Protein AF-A0A176EC57-F1 (afdb_monomer_lite)

Sequence (83 aa):
MQVDGFLLENAAEFLQQSFAVLRRRFREGPHERLGLLDCLTIENCAAEPLQLLIDGEPASLGPRAEFSVAECPVDLLATAHGY

Radius of gyration: 15.93 Å; chains: 1; bounding box: 41×29×43 Å

Structure (mmCIF, N/CA/C/O backbone):
data_AF-A0A176EC57-F1
#
_entry.id   AF-A0A176EC57-F1
#
loop_
_atom_site.group_PDB
_atom_site.id
_atom_site.type_symbol
_atom_site.label_atom_id
_atom_site.label_alt_id
_atom_site.label_comp_id
_atom_site.label_asym_id
_atom_site.label_entity_id
_atom_site.label_seq_id
_atom_site.pdbx_PDB_ins_code
_atom_site.Cartn_x
_atom_site.Cartn_y
_atom_site.Cartn_z
_atom_site.occupancy
_atom_site.B_iso_or_equiv
_atom_site.auth_seq_id
_atom_site.auth_comp_id
_atom_site.auth_asym_id
_atom_site.auth_atom_id
_atom_site.pdbx_PDB_model_num
ATOM 1 N N . MET A 1 1 ? 6.281 -7.130 -2.819 1.00 91.44 1 MET A N 1
ATOM 2 C CA . MET A 1 1 ? 5.997 -5.790 -2.252 1.00 91.44 1 MET A CA 1
ATOM 3 C C . MET A 1 1 ? 6.562 -5.725 -0.838 1.00 91.44 1 MET A C 1
ATOM 5 O O . MET A 1 1 ? 6.328 -6.656 -0.081 1.00 91.44 1 MET A O 1
ATOM 9 N N . GLN A 1 2 ? 7.334 -4.692 -0.482 1.00 91.50 2 GLN A N 1
ATOM 10 C CA . GLN A 1 2 ? 7.752 -4.492 0.915 1.00 91.50 2 GLN A CA 1
ATOM 11 C C . GLN A 1 2 ? 6.617 -3.830 1.688 1.00 91.50 2 GLN A C 1
ATOM 13 O O . GLN A 1 2 ? 6.042 -2.856 1.206 1.00 91.50 2 GLN A O 1
ATOM 18 N N . VAL A 1 3 ? 6.309 -4.371 2.863 1.00 91.56 3 VAL A N 1
ATOM 19 C CA . VAL A 1 3 ? 5.268 -3.851 3.744 1.00 91.56 3 VAL A CA 1
ATOM 20 C C . VAL A 1 3 ? 5.903 -3.463 5.067 1.00 91.56 3 VAL A C 1
ATOM 22 O O . VAL A 1 3 ? 6.514 -4.288 5.748 1.00 91.56 3 VAL A O 1
ATOM 25 N N . ASP A 1 4 ? 5.729 -2.197 5.417 1.00 88.25 4 ASP A N 1
ATOM 26 C CA . ASP A 1 4 ? 6.170 -1.615 6.671 1.00 88.25 4 ASP A CA 1
ATOM 27 C C . ASP A 1 4 ? 4.930 -1.087 7.402 1.00 88.25 4 ASP A C 1
ATOM 29 O O . ASP A 1 4 ? 4.086 -0.409 6.812 1.00 88.25 4 ASP A O 1
ATOM 33 N N . GLY A 1 5 ? 4.791 -1.460 8.669 1.00 84.44 5 GLY A N 1
ATOM 34 C CA . GLY A 1 5 ? 3.676 -1.091 9.527 1.00 84.44 5 GLY A CA 1
ATOM 35 C C . GLY A 1 5 ? 4.137 -0.191 10.661 1.00 84.44 5 GLY A C 1
ATOM 36 O O . GLY A 1 5 ? 5.313 -0.158 11.021 1.00 84.44 5 GLY A O 1
ATOM 37 N N . PHE A 1 6 ? 3.199 0.537 11.250 1.00 74.19 6 PHE A N 1
ATOM 38 C CA . PHE A 1 6 ? 3.456 1.297 12.461 1.00 74.19 6 PHE A CA 1
ATOM 39 C C . PHE A 1 6 ? 2.332 1.068 13.460 1.00 74.19 6 PHE A C 1
ATOM 41 O O . PHE A 1 6 ? 1.155 1.141 13.104 1.00 74.19 6 PHE A O 1
ATOM 48 N N . LEU A 1 7 ? 2.711 0.803 14.707 1.00 67.50 7 LEU A N 1
ATOM 49 C CA . LEU A 1 7 ? 1.799 0.720 15.833 1.00 67.50 7 LEU A CA 1
ATOM 50 C C . LEU A 1 7 ? 1.927 2.010 16.646 1.00 67.50 7 LEU A C 1
ATOM 52 O O . LEU A 1 7 ? 3.006 2.337 17.125 1.00 67.50 7 LEU A O 1
ATOM 56 N N . LEU A 1 8 ? 0.825 2.745 16.794 1.00 62.56 8 LEU A N 1
ATOM 57 C CA . LEU A 1 8 ? 0.756 3.894 17.697 1.00 62.56 8 LEU A CA 1
ATOM 58 C C . LEU A 1 8 ? 0.533 3.379 19.122 1.00 62.56 8 LEU A C 1
ATOM 60 O O . LEU A 1 8 ? -0.605 3.098 19.496 1.00 62.56 8 LEU A O 1
ATOM 64 N N . GLU A 1 9 ? 1.595 3.263 19.917 1.00 55.97 9 GLU A N 1
ATOM 65 C CA . GLU A 1 9 ? 1.467 2.866 21.326 1.00 55.97 9 GLU A CA 1
ATOM 66 C C . GLU A 1 9 ? 1.221 4.075 22.244 1.00 55.97 9 GLU A C 1
ATOM 68 O O . GLU A 1 9 ? 0.551 3.937 23.265 1.00 55.97 9 GLU A O 1
ATOM 73 N N . ASN A 1 10 ? 1.694 5.280 21.879 1.00 53.44 10 ASN A N 1
ATOM 74 C CA . ASN A 1 10 ? 1.545 6.489 22.701 1.00 53.44 10 ASN A CA 1
ATOM 75 C C . ASN A 1 10 ? 1.262 7.775 21.896 1.00 53.44 10 ASN A C 1
ATOM 77 O O . ASN A 1 10 ? 1.888 8.062 20.879 1.00 53.44 10 ASN A O 1
ATOM 81 N N . ALA A 1 11 ? 0.395 8.647 22.430 1.00 54.25 11 ALA A N 1
ATOM 82 C CA . ALA A 1 11 ? 0.027 9.944 21.834 1.00 54.25 11 ALA A CA 1
ATOM 83 C C . ALA A 1 11 ? 1.209 10.926 21.635 1.00 54.25 11 ALA A C 1
ATOM 85 O O . ALA A 1 11 ? 1.103 11.881 20.867 1.00 54.25 11 ALA A O 1
ATOM 86 N N . ALA A 1 12 ? 2.350 10.698 22.293 1.00 57.56 12 ALA A N 1
ATOM 87 C CA . ALA A 1 12 ? 3.580 11.463 22.079 1.00 57.56 12 ALA A CA 1
ATOM 88 C C . ALA A 1 12 ? 4.263 11.141 20.731 1.00 57.56 12 ALA A C 1
ATOM 90 O O . ALA A 1 12 ? 4.871 12.026 20.126 1.00 57.56 12 ALA A O 1
ATOM 91 N N . GLU A 1 13 ? 4.116 9.918 20.213 1.00 55.12 13 GLU A N 1
ATOM 92 C CA . GLU A 1 13 ? 4.661 9.507 18.909 1.00 55.12 13 GLU A CA 1
ATOM 93 C C . GLU A 1 13 ? 3.884 10.139 17.742 1.00 55.12 13 GLU A C 1
ATOM 95 O O . GLU A 1 13 ? 4.457 10.469 16.702 1.00 55.12 13 GLU A O 1
ATOM 100 N N . PHE A 1 14 ? 2.596 10.434 17.953 1.00 54.84 14 PHE A N 1
ATOM 101 C CA . PHE A 1 14 ? 1.740 11.162 17.010 1.00 54.84 14 PHE A CA 1
ATOM 102 C C . PHE A 1 14 ? 2.252 12.586 16.705 1.00 54.84 14 PHE A C 1
ATOM 104 O O . PHE A 1 14 ? 2.168 13.054 15.564 1.00 54.84 14 PHE A O 1
ATOM 111 N N . LEU A 1 15 ? 2.846 13.276 17.689 1.00 57.91 15 LEU A N 1
ATOM 112 C CA . LEU A 1 15 ? 3.421 14.617 17.500 1.00 57.91 15 LEU A CA 1
ATOM 113 C C . LEU A 1 15 ? 4.735 14.585 16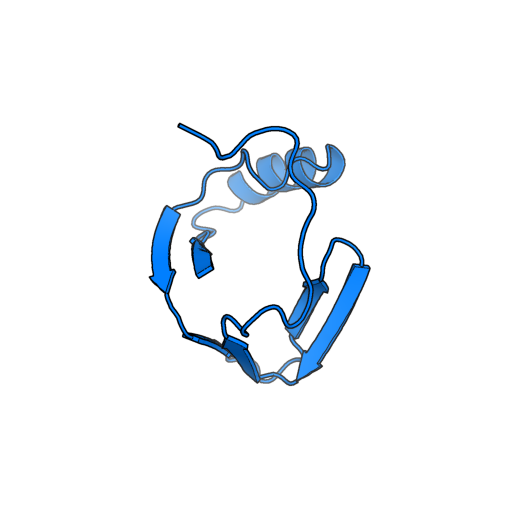.706 1.00 57.91 15 LEU A C 1
ATOM 115 O O . LEU A 1 15 ? 4.966 15.463 15.872 1.00 57.91 15 LEU A O 1
ATOM 119 N N . GLN A 1 16 ? 5.574 13.563 16.904 1.00 58.09 16 GLN A N 1
ATOM 120 C CA . GLN A 1 16 ? 6.775 13.375 16.080 1.00 58.09 16 GLN A CA 1
ATOM 121 C C . GLN A 1 16 ? 6.413 13.029 14.625 1.00 58.09 16 GLN A C 1
ATOM 123 O O . GLN A 1 16 ? 7.008 13.578 13.695 1.00 58.09 16 GLN A O 1
ATOM 128 N N . GLN A 1 17 ? 5.384 12.200 14.423 1.00 53.41 17 GLN A N 1
ATOM 129 C CA . GLN A 1 17 ? 4.833 11.853 13.107 1.00 53.41 17 GLN A CA 1
ATOM 130 C C . GLN A 1 17 ? 4.231 13.064 12.385 1.00 53.41 17 GLN A C 1
ATOM 132 O O . GLN A 1 17 ? 4.533 13.282 11.214 1.00 53.41 17 GLN A O 1
ATOM 137 N N . SER A 1 18 ? 3.474 13.919 13.081 1.00 55.22 18 SER A N 1
ATOM 138 C CA . SER A 1 18 ? 2.941 15.171 12.515 1.00 55.22 18 SER A CA 1
ATOM 139 C C . SER A 1 18 ? 4.047 16.019 11.870 1.00 55.22 18 SER A C 1
ATOM 141 O O . SER A 1 18 ? 3.869 16.565 10.783 1.00 55.22 18 SER A O 1
ATOM 143 N N . PHE A 1 19 ? 5.229 16.061 12.491 1.00 53.66 19 PHE A N 1
ATOM 144 C CA . PHE A 1 19 ? 6.396 16.786 11.986 1.00 53.66 19 PHE A CA 1
ATOM 145 C C . PHE A 1 19 ? 7.078 16.095 10.787 1.00 53.66 19 PHE A C 1
ATOM 147 O O . PHE A 1 19 ? 7.600 16.773 9.899 1.00 53.66 19 PHE A O 1
ATOM 154 N N . ALA A 1 20 ? 7.060 14.759 10.726 1.00 55.34 20 ALA A N 1
ATOM 155 C CA . ALA A 1 20 ? 7.576 13.970 9.601 1.00 55.34 20 ALA A CA 1
ATOM 156 C C . ALA A 1 20 ? 6.653 14.026 8.367 1.00 55.34 20 ALA A C 1
ATOM 158 O O . ALA A 1 20 ? 7.135 14.181 7.239 1.00 55.34 20 ALA A O 1
ATOM 159 N N . VAL A 1 21 ? 5.333 14.003 8.589 1.00 53.94 21 VAL A N 1
ATOM 160 C CA . VAL A 1 21 ? 4.288 14.228 7.577 1.00 53.94 21 VAL A CA 1
ATOM 161 C C . VAL A 1 21 ? 4.403 15.644 6.999 1.00 53.94 21 VAL A C 1
ATOM 163 O O . VAL A 1 21 ? 4.472 15.803 5.781 1.00 53.94 21 VAL A O 1
ATOM 166 N N . LEU A 1 22 ? 4.555 16.672 7.850 1.00 54.56 22 LEU A N 1
ATOM 167 C CA . LEU A 1 22 ? 4.830 18.060 7.432 1.00 54.56 22 LEU A CA 1
ATOM 168 C C . LEU A 1 22 ? 6.129 18.200 6.618 1.00 54.56 22 LEU A C 1
ATOM 170 O O . LEU A 1 22 ? 6.229 19.075 5.759 1.00 54.56 22 LEU A O 1
ATOM 174 N N . ARG A 1 23 ? 7.118 17.329 6.852 1.00 56.97 23 ARG A N 1
ATOM 175 C CA . ARG A 1 23 ? 8.394 17.298 6.117 1.00 56.97 23 ARG A CA 1
ATOM 176 C C . ARG A 1 23 ? 8.385 16.435 4.852 1.00 56.97 23 ARG A C 1
ATOM 178 O O . ARG A 1 23 ? 9.433 16.330 4.216 1.00 56.97 23 ARG A O 1
ATOM 185 N N . ARG A 1 24 ? 7.250 15.832 4.464 1.00 53.81 24 ARG A N 1
ATOM 186 C CA . ARG A 1 24 ? 7.142 14.902 3.317 1.00 53.81 24 ARG A CA 1
ATOM 187 C C . ARG A 1 24 ? 8.118 13.711 3.387 1.00 53.81 24 ARG A C 1
ATOM 189 O O . ARG A 1 24 ? 8.472 13.138 2.359 1.00 53.81 24 ARG A O 1
ATOM 196 N N . ARG A 1 25 ? 8.567 13.317 4.585 1.00 53.62 25 ARG A N 1
ATOM 197 C CA . ARG A 1 25 ? 9.501 12.194 4.790 1.00 53.62 25 ARG A CA 1
ATOM 198 C C . ARG A 1 25 ? 8.789 11.031 5.474 1.00 53.62 25 ARG A C 1
ATOM 200 O O . ARG A 1 25 ? 8.991 10.764 6.651 1.00 53.62 25 ARG A O 1
ATOM 207 N N . PHE A 1 26 ? 7.968 10.322 4.703 1.00 53.69 26 PHE A N 1
ATOM 208 C CA . PHE A 1 26 ? 7.193 9.164 5.173 1.00 53.69 26 PHE A CA 1
ATOM 209 C C . PHE A 1 26 ? 8.039 7.902 5.427 1.00 53.69 26 PHE A C 1
ATOM 211 O O . PHE A 1 26 ? 7.560 6.965 6.049 1.00 53.69 26 PHE A O 1
ATOM 218 N N . ARG A 1 27 ? 9.295 7.861 4.954 1.00 54.91 27 ARG A N 1
ATOM 219 C CA . ARG A 1 27 ? 10.157 6.660 4.994 1.00 54.91 27 ARG A CA 1
ATOM 220 C C . ARG A 1 27 ? 11.124 6.595 6.182 1.00 54.91 27 ARG A C 1
ATOM 222 O O . ARG A 1 27 ? 11.831 5.609 6.323 1.00 54.91 27 ARG A O 1
ATOM 229 N N . GLU A 1 28 ? 11.197 7.642 7.002 1.00 54.91 28 GLU A N 1
ATOM 230 C CA . GLU A 1 28 ? 12.216 7.772 8.064 1.00 54.91 28 GLU A CA 1
ATOM 231 C C . GLU A 1 28 ? 11.636 7.729 9.490 1.00 54.91 28 GLU A C 1
ATOM 233 O O . GLU A 1 28 ? 12.387 7.848 10.454 1.00 54.91 28 GLU A O 1
ATOM 238 N N . GLY A 1 29 ? 10.316 7.576 9.646 1.00 56.38 29 GLY A N 1
ATOM 239 C CA . GLY A 1 29 ? 9.685 7.416 10.964 1.00 56.38 29 GLY A CA 1
ATOM 240 C C . GLY A 1 29 ? 9.910 6.017 11.556 1.00 56.38 29 GLY A C 1
ATOM 241 O O . GLY A 1 29 ? 10.300 5.118 10.810 1.00 56.38 29 GLY A O 1
ATOM 242 N N . PRO A 1 30 ? 9.661 5.798 12.862 1.00 62.50 30 PRO A N 1
ATOM 243 C CA . PRO A 1 30 ? 9.685 4.459 13.444 1.00 62.50 30 PRO A CA 1
ATOM 244 C C . PRO A 1 30 ? 8.632 3.616 12.725 1.00 62.50 30 PRO A C 1
ATOM 246 O O . PRO A 1 30 ? 7.450 3.929 12.764 1.00 62.50 30 PRO A O 1
ATOM 249 N N . HIS A 1 31 ? 9.070 2.607 11.990 1.00 70.94 31 HIS A N 1
ATOM 250 C CA . HIS A 1 31 ? 8.212 1.624 11.350 1.00 70.94 31 HIS A CA 1
ATOM 251 C C . HIS A 1 31 ? 8.833 0.258 11.587 1.00 70.94 31 HIS A C 1
ATOM 253 O O . HIS A 1 31 ? 10.057 0.117 11.642 1.00 70.94 31 HIS A O 1
ATOM 259 N N . GLU A 1 32 ? 7.984 -0.744 11.740 1.00 77.38 32 GLU A N 1
ATOM 260 C CA . GLU A 1 32 ? 8.398 -2.131 11.776 1.00 77.38 32 GLU A CA 1
ATOM 261 C C . GLU A 1 32 ? 8.214 -2.733 10.386 1.00 77.38 32 GLU A C 1
ATOM 263 O O . GLU A 1 32 ? 7.170 -2.575 9.748 1.00 77.38 32 GLU A O 1
ATOM 268 N N . ARG A 1 33 ? 9.234 -3.444 9.906 1.00 84.00 33 ARG A N 1
ATOM 269 C CA . ARG A 1 33 ? 9.123 -4.191 8.658 1.00 84.00 33 ARG A CA 1
ATOM 270 C C . ARG A 1 33 ? 8.292 -5.443 8.899 1.00 84.00 33 ARG A C 1
ATOM 272 O O . ARG A 1 33 ? 8.769 -6.384 9.525 1.00 84.00 33 ARG A O 1
ATOM 279 N N . LEU A 1 34 ? 7.096 -5.481 8.321 1.00 85.94 34 LEU A N 1
ATOM 280 C CA . LEU A 1 34 ? 6.209 -6.644 8.382 1.00 85.94 34 LEU A CA 1
ATOM 281 C C . LEU A 1 34 ? 6.655 -7.749 7.415 1.00 85.94 34 LEU A C 1
ATOM 283 O O . LEU A 1 34 ? 6.403 -8.925 7.662 1.00 85.94 34 LEU A O 1
ATOM 287 N N . GLY A 1 35 ? 7.352 -7.387 6.331 1.00 89.81 35 GLY A N 1
ATOM 288 C CA . GLY A 1 35 ? 8.033 -8.342 5.456 1.00 89.81 35 GLY A CA 1
ATOM 289 C C . GLY A 1 35 ? 7.950 -8.012 3.968 1.00 89.81 35 GLY A C 1
ATOM 290 O O . GLY A 1 35 ? 7.620 -6.896 3.566 1.00 89.81 35 GLY A O 1
ATOM 291 N N . LEU A 1 36 ? 8.282 -9.012 3.146 1.00 94.06 36 LEU A N 1
ATOM 292 C CA . LEU A 1 36 ? 8.090 -8.998 1.697 1.00 94.06 36 LEU A CA 1
ATOM 293 C C . LEU A 1 36 ? 6.921 -9.923 1.356 1.00 94.06 36 LEU A C 1
ATOM 295 O O . LEU A 1 36 ? 6.987 -11.117 1.637 1.00 94.06 36 LEU A O 1
ATOM 299 N N . LEU A 1 37 ? 5.865 -9.364 0.771 1.00 92.62 37 LEU A N 1
ATOM 300 C CA . LEU A 1 37 ? 4.6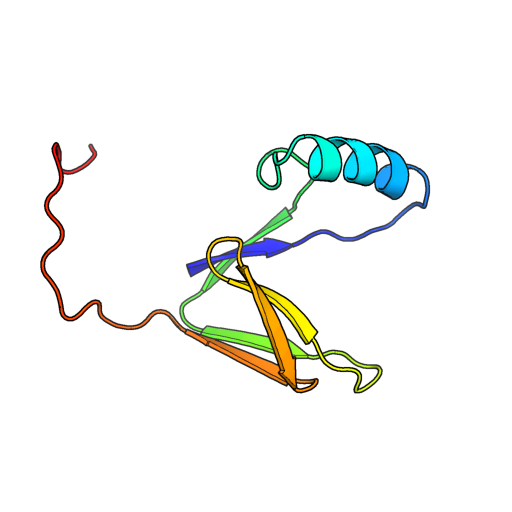21 -10.067 0.463 1.00 92.62 37 LEU A CA 1
ATOM 301 C C . LEU A 1 37 ? 4.255 -9.893 -1.013 1.00 92.62 37 LEU A C 1
ATOM 303 O O . LEU A 1 37 ? 4.489 -8.827 -1.591 1.00 92.62 37 LEU A O 1
ATOM 307 N N . ASP A 1 38 ? 3.645 -10.914 -1.608 1.00 92.88 38 ASP A N 1
ATOM 308 C CA . ASP A 1 38 ? 3.106 -10.841 -2.974 1.00 92.88 38 ASP A CA 1
ATOM 309 C C . ASP A 1 38 ? 1.689 -10.260 -2.999 1.00 92.88 38 ASP A C 1
ATOM 311 O O . ASP A 1 38 ? 1.322 -9.561 -3.944 1.00 92.88 38 ASP A O 1
ATOM 315 N N . CYS A 1 39 ? 0.925 -10.505 -1.929 1.00 94.44 39 CYS A N 1
ATOM 316 C CA . CYS A 1 39 ? -0.433 -10.017 -1.729 1.00 94.44 39 CYS A CA 1
ATOM 317 C C . CYS A 1 39 ? -0.630 -9.523 -0.284 1.00 94.44 39 CYS A C 1
ATOM 319 O O . CYS A 1 39 ? -0.104 -10.114 0.662 1.00 94.44 39 CYS A O 1
ATOM 321 N N . LEU A 1 40 ? -1.391 -8.441 -0.121 1.00 95.12 40 LEU A N 1
ATOM 322 C CA . LEU A 1 40 ? -1.761 -7.833 1.153 1.00 95.12 40 LEU A CA 1
ATOM 323 C C . LEU A 1 40 ? -3.243 -7.456 1.128 1.00 95.12 40 LEU A C 1
ATOM 325 O O . LEU A 1 40 ? -3.675 -6.699 0.266 1.00 95.12 40 LEU A O 1
ATOM 329 N N . THR A 1 41 ? -4.007 -7.914 2.117 1.00 95.44 41 THR A N 1
ATOM 330 C CA . THR A 1 41 ? -5.357 -7.400 2.383 1.00 95.44 41 THR A CA 1
ATOM 331 C C . THR A 1 41 ? -5.313 -6.460 3.582 1.00 95.44 41 THR A C 1
ATOM 333 O O . THR A 1 41 ? -4.816 -6.839 4.641 1.00 95.44 41 THR A O 1
ATOM 336 N N . ILE A 1 42 ? -5.865 -5.258 3.425 1.00 93.56 42 ILE A N 1
ATOM 337 C CA . ILE A 1 42 ? -6.067 -4.287 4.504 1.00 93.56 42 ILE A CA 1
ATOM 338 C C . ILE A 1 42 ? -7.569 -4.128 4.721 1.00 93.56 42 ILE A C 1
ATOM 340 O O . ILE A 1 42 ? -8.322 -3.988 3.757 1.00 93.56 42 ILE A O 1
ATOM 344 N N . GLU A 1 43 ? -8.000 -4.134 5.980 1.00 95.06 43 GLU A N 1
ATOM 345 C CA . GLU A 1 43 ? -9.395 -3.944 6.370 1.00 95.06 43 GLU A CA 1
ATOM 346 C C . GLU A 1 43 ? -9.496 -2.950 7.530 1.00 95.06 43 GLU A C 1
ATOM 348 O O . GLU A 1 43 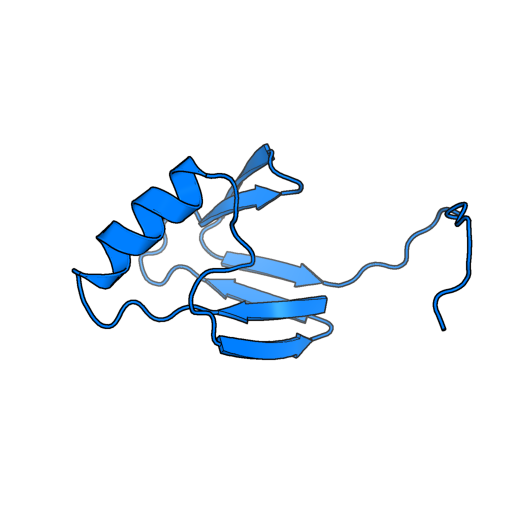? -8.734 -3.018 8.495 1.00 95.06 43 GLU A O 1
ATOM 353 N N . ASN A 1 44 ? -10.445 -2.023 7.433 1.00 92.75 44 ASN A N 1
ATOM 354 C CA . ASN A 1 44 ? -10.836 -1.153 8.525 1.00 92.75 44 ASN A CA 1
ATOM 355 C C . ASN A 1 44 ? -11.943 -1.832 9.338 1.00 92.75 44 ASN A C 1
ATOM 357 O O . ASN A 1 44 ? -13.080 -1.950 8.879 1.00 92.75 44 ASN A O 1
ATOM 361 N N . CYS A 1 45 ? -11.626 -2.227 10.571 1.00 92.25 45 CYS A N 1
ATOM 362 C CA . CYS A 1 45 ? -12.560 -2.902 11.475 1.00 92.25 45 CYS A CA 1
ATOM 363 C C . CYS A 1 45 ? -13.795 -2.059 11.844 1.00 92.25 45 CYS A C 1
ATOM 365 O O . CYS A 1 45 ? -14.799 -2.616 12.281 1.00 92.25 45 CYS A O 1
ATOM 367 N N . ALA A 1 46 ? -13.743 -0.732 11.677 1.00 94.19 46 ALA A N 1
ATOM 368 C CA . ALA A 1 46 ? -14.893 0.154 11.863 1.00 94.19 46 ALA A CA 1
ATOM 369 C C . ALA A 1 46 ? -15.812 0.219 10.626 1.00 94.19 46 ALA A C 1
ATOM 371 O O . ALA A 1 46 ? -16.799 0.950 10.634 1.00 94.19 46 ALA A O 1
ATOM 372 N N . ALA A 1 47 ? -15.497 -0.532 9.563 1.00 92.25 47 ALA A N 1
ATOM 373 C CA . ALA A 1 47 ? -16.185 -0.516 8.272 1.00 92.25 47 ALA A CA 1
ATOM 374 C C . ALA A 1 47 ? -16.201 0.861 7.575 1.00 92.25 47 ALA A C 1
ATOM 376 O O . ALA A 1 47 ? -17.022 1.110 6.689 1.00 92.25 47 ALA A O 1
ATOM 377 N N . GLU A 1 48 ? -15.271 1.748 7.933 1.00 94.88 48 GLU A N 1
ATOM 37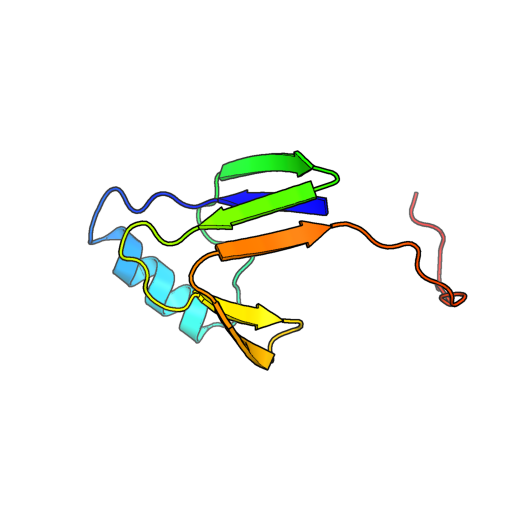8 C CA . GLU A 1 48 ? -15.093 3.042 7.276 1.00 94.88 48 GLU A CA 1
ATOM 379 C C . GLU A 1 48 ? -14.166 2.926 6.051 1.00 94.88 48 GLU A C 1
ATOM 381 O O . GLU A 1 48 ? -13.281 2.063 6.030 1.00 94.88 48 GLU A O 1
ATOM 386 N N . PRO A 1 49 ? -14.318 3.795 5.032 1.00 95.56 49 PRO A N 1
ATOM 387 C CA . PRO A 1 49 ? -13.446 3.807 3.860 1.00 95.56 49 PRO A CA 1
ATOM 388 C C . PRO A 1 49 ? -11.965 3.958 4.219 1.00 95.56 49 PRO A C 1
ATOM 390 O O . PRO A 1 49 ? -11.597 4.782 5.060 1.00 95.56 49 PRO A O 1
ATOM 393 N N . LEU A 1 50 ? -11.102 3.220 3.523 1.00 94.06 50 LEU A N 1
ATOM 394 C CA . LEU A 1 50 ? -9.658 3.400 3.635 1.00 94.06 50 LEU A CA 1
ATOM 395 C C . LEU A 1 50 ? -9.258 4.699 2.922 1.00 94.06 50 LEU A C 1
ATOM 397 O O . LEU A 1 50 ? -9.578 4.887 1.746 1.00 94.06 50 LEU A O 1
ATOM 401 N N . GLN A 1 51 ? -8.559 5.586 3.631 1.00 92.62 51 GLN A N 1
ATOM 402 C CA . GLN A 1 51 ? -7.959 6.806 3.080 1.00 92.62 51 GLN A CA 1
ATOM 403 C C . GLN A 1 51 ? -6.453 6.592 2.941 1.00 92.62 51 GLN A C 1
ATOM 405 O O . GLN A 1 51 ? -5.776 6.310 3.929 1.00 92.62 51 GLN A O 1
ATOM 410 N N . LEU A 1 52 ? -5.929 6.699 1.723 1.00 91.44 52 LEU A N 1
ATOM 411 C CA . LEU A 1 52 ? -4.538 6.375 1.416 1.00 91.44 52 LEU A CA 1
ATOM 412 C C . LEU A 1 52 ? -3.966 7.296 0.339 1.00 91.44 52 LEU A C 1
ATOM 414 O O . LEU A 1 52 ? -4.684 8.062 -0.301 1.00 91.44 52 LEU A O 1
ATOM 418 N N . LEU A 1 53 ? -2.652 7.204 0.150 1.00 90.81 53 LEU A N 1
ATOM 419 C CA . LEU A 1 53 ? -1.937 7.865 -0.932 1.00 90.81 53 LEU A CA 1
ATOM 420 C C . LEU A 1 53 ? -1.399 6.803 -1.891 1.00 90.81 53 LEU A C 1
ATOM 422 O O . LEU A 1 53 ? -0.647 5.925 -1.468 1.00 90.81 53 LEU A O 1
ATOM 426 N N . ILE A 1 54 ? -1.761 6.897 -3.168 1.00 90.00 54 ILE A N 1
ATOM 427 C CA . ILE A 1 54 ? -1.218 6.067 -4.251 1.00 90.00 54 ILE A CA 1
ATOM 428 C C . ILE A 1 54 ? -0.307 6.968 -5.076 1.00 90.00 54 ILE A C 1
ATOM 430 O O . ILE A 1 54 ? -0.751 7.994 -5.578 1.00 90.00 54 ILE A O 1
ATOM 434 N N . ASP A 1 55 ? 0.983 6.642 -5.142 1.00 88.12 55 ASP A N 1
ATOM 435 C CA . ASP A 1 55 ? 2.014 7.485 -5.770 1.00 88.12 55 ASP A CA 1
ATOM 436 C C . ASP A 1 55 ? 2.032 8.949 -5.275 1.00 88.12 55 ASP A C 1
ATOM 438 O O . ASP A 1 55 ? 2.521 9.854 -5.947 1.00 88.12 55 ASP A O 1
ATOM 442 N N . GLY A 1 56 ? 1.542 9.180 -4.051 1.00 86.25 56 GLY A N 1
ATOM 443 C CA . GLY A 1 56 ? 1.435 10.505 -3.430 1.00 86.25 56 GLY A CA 1
ATOM 444 C C . GLY A 1 56 ? 0.100 11.217 -3.664 1.00 86.25 56 GLY A C 1
ATOM 445 O O . GLY A 1 56 ? -0.155 12.224 -3.004 1.00 86.25 56 GLY A O 1
ATOM 446 N N . GLU A 1 57 ? -0.764 10.681 -4.523 1.00 89.38 57 GLU A N 1
ATOM 447 C CA . GLU A 1 57 ? -2.093 11.223 -4.797 1.00 89.38 57 GLU A CA 1
ATOM 448 C C . GLU A 1 57 ? -3.146 10.604 -3.866 1.00 89.38 57 GLU A C 1
ATOM 450 O O . GLU A 1 57 ? -3.111 9.396 -3.604 1.00 89.38 57 GLU A O 1
ATOM 455 N N . PRO A 1 58 ? -4.089 11.401 -3.337 1.00 91.44 58 PRO A N 1
ATOM 456 C CA . PRO A 1 58 ? -5.108 10.905 -2.425 1.00 91.44 58 PRO A CA 1
ATOM 457 C C . PRO A 1 58 ? -6.074 9.959 -3.141 1.00 91.44 58 PRO A C 1
ATOM 459 O O . PRO A 1 58 ? -6.616 10.271 -4.201 1.00 91.44 58 PRO A O 1
ATOM 462 N N . ALA A 1 59 ? -6.340 8.822 -2.510 1.00 92.94 59 ALA A N 1
ATOM 463 C CA . ALA A 1 59 ? -7.312 7.843 -2.961 1.00 92.94 59 ALA A CA 1
ATOM 464 C C . ALA A 1 59 ? -8.171 7.365 -1.786 1.00 92.94 59 ALA A C 1
ATOM 466 O O . ALA A 1 59 ? -7.699 7.223 -0.656 1.00 92.94 59 ALA A O 1
ATOM 467 N N . SER A 1 60 ? -9.441 7.084 -2.079 1.00 95.69 60 SER A N 1
ATOM 468 C CA . SER A 1 60 ? -10.365 6.459 -1.140 1.00 95.69 60 SER A CA 1
ATOM 469 C C . SER A 1 60 ? -10.816 5.120 -1.702 1.00 95.69 60 SER A C 1
ATOM 471 O O . SER A 1 60 ? -11.308 5.042 -2.828 1.00 95.69 60 SER A O 1
ATOM 473 N N . LEU A 1 61 ? -10.623 4.067 -0.916 1.00 94.88 61 LEU A N 1
ATOM 474 C CA . LEU A 1 61 ? -11.081 2.720 -1.231 1.00 94.88 61 LEU A CA 1
ATOM 475 C C . LEU A 1 61 ? -12.207 2.322 -0.277 1.00 94.88 61 LEU A C 1
ATOM 477 O O . LEU A 1 61 ? -12.485 3.002 0.713 1.00 94.88 61 LEU A O 1
ATOM 481 N N . GLY A 1 62 ? -12.857 1.197 -0.574 1.00 96.12 62 GLY A N 1
ATOM 482 C CA . GLY A 1 62 ? -13.795 0.581 0.359 1.00 96.12 62 GLY A CA 1
ATOM 483 C C . GLY A 1 62 ? -13.139 0.240 1.707 1.00 96.12 62 GLY A C 1
ATOM 484 O O . GLY A 1 62 ? -11.925 0.381 1.872 1.00 96.12 62 GLY A O 1
ATOM 485 N N . PRO A 1 63 ? -13.921 -0.254 2.678 1.00 96.19 63 PRO A N 1
ATOM 486 C CA . PRO A 1 63 ? -13.405 -0.602 4.003 1.00 96.19 63 PRO A CA 1
ATOM 487 C C . PRO A 1 63 ? -12.415 -1.770 3.979 1.00 96.19 63 PRO A C 1
ATOM 489 O O . PRO A 1 63 ? -11.713 -1.998 4.955 1.00 96.19 63 PRO A O 1
ATOM 492 N N . ARG A 1 64 ? -12.341 -2.501 2.864 1.00 96.88 64 ARG A N 1
ATOM 493 C CA . ARG A 1 64 ? -11.376 -3.563 2.615 1.00 96.88 64 ARG A CA 1
ATOM 494 C C . ARG A 1 64 ? -10.777 -3.388 1.227 1.00 96.88 64 ARG A C 1
ATOM 496 O O . ARG A 1 64 ? -11.511 -3.146 0.269 1.00 96.88 64 ARG A O 1
ATOM 503 N N . ALA A 1 65 ? -9.464 -3.544 1.124 1.00 96.44 65 ALA A N 1
ATOM 504 C CA . ALA A 1 65 ? -8.728 -3.468 -0.129 1.00 96.44 65 ALA A CA 1
ATOM 505 C C . ALA A 1 65 ? -7.651 -4.552 -0.194 1.00 96.44 65 ALA A C 1
ATOM 507 O O . ALA A 1 65 ? -7.039 -4.894 0.819 1.00 96.44 65 ALA A O 1
ATOM 508 N N . GLU A 1 66 ? -7.423 -5.072 -1.396 1.00 96.38 66 GLU A N 1
ATOM 509 C CA . GLU A 1 66 ? -6.343 -6.005 -1.698 1.00 96.38 66 GLU A CA 1
ATOM 510 C C . GLU A 1 66 ? -5.299 -5.308 -2.575 1.00 96.38 66 GLU A C 1
ATOM 512 O O . GLU A 1 66 ? -5.639 -4.587 -3.514 1.00 96.38 66 GLU A O 1
ATOM 517 N N . PHE A 1 67 ? -4.029 -5.526 -2.251 1.00 94.81 67 PHE A N 1
ATOM 518 C CA . PHE A 1 67 ? -2.875 -5.010 -2.969 1.00 94.81 67 PHE A CA 1
ATOM 519 C C . PHE A 1 67 ? -2.000 -6.185 -3.386 1.00 94.81 67 PHE A C 1
ATOM 521 O O . PHE A 1 67 ? -1.611 -6.998 -2.548 1.00 94.81 67 PHE A O 1
ATOM 528 N N . SER A 1 68 ? -1.649 -6.249 -4.666 1.00 95.44 68 SER A N 1
ATOM 529 C CA . SER A 1 68 ? -0.793 -7.295 -5.222 1.00 95.44 68 SER A CA 1
ATOM 530 C C . SER A 1 68 ? 0.280 -6.703 -6.124 1.00 95.44 68 SER A C 1
ATOM 532 O O . SER A 1 68 ? 0.065 -5.674 -6.767 1.00 95.44 68 SER A O 1
ATOM 534 N N . VAL A 1 69 ? 1.423 -7.379 -6.225 1.00 92.69 69 VAL A N 1
ATOM 535 C CA . VAL A 1 69 ? 2.421 -7.043 -7.248 1.00 92.69 69 VAL A CA 1
ATOM 536 C C . VAL A 1 69 ? 1.927 -7.555 -8.598 1.00 92.69 69 VAL A C 1
ATOM 538 O O . VAL A 1 69 ? 1.773 -8.758 -8.785 1.00 92.69 69 VAL A O 1
ATOM 541 N N . ALA A 1 70 ? 1.676 -6.643 -9.533 1.00 90.62 70 ALA A N 1
ATOM 542 C CA . ALA A 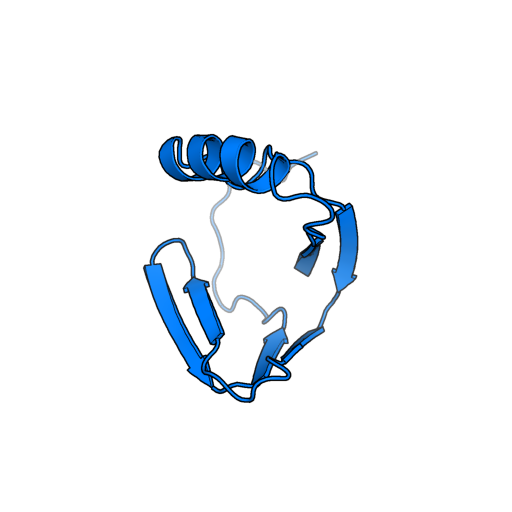1 70 ? 1.362 -6.991 -10.912 1.00 90.62 70 ALA A CA 1
ATOM 543 C C . ALA A 1 70 ? 2.635 -7.028 -11.766 1.00 90.62 70 ALA A C 1
ATOM 545 O O . ALA A 1 70 ? 3.583 -6.277 -11.520 1.00 90.62 70 ALA A O 1
ATOM 546 N N . GLU A 1 71 ? 2.635 -7.872 -12.798 1.00 90.50 71 GLU A N 1
ATOM 547 C CA . GLU A 1 71 ? 3.654 -7.800 -13.841 1.00 90.50 71 GLU A CA 1
ATOM 548 C C . GLU A 1 71 ? 3.582 -6.437 -14.534 1.00 90.50 71 GLU A C 1
ATOM 550 O O . GLU A 1 71 ? 2.502 -5.956 -14.885 1.00 90.50 71 GLU A O 1
ATOM 555 N N . CYS A 1 72 ? 4.739 -5.800 -14.714 1.00 88.38 72 CYS A N 1
ATOM 556 C CA . CYS A 1 72 ? 4.833 -4.538 -15.430 1.00 88.38 72 CYS A CA 1
ATOM 557 C C . CYS A 1 72 ? 4.906 -4.845 -16.934 1.00 88.38 72 CYS A C 1
ATOM 559 O O . CYS A 1 72 ? 5.912 -5.397 -17.375 1.00 88.38 72 CYS A O 1
ATOM 561 N N . PRO A 1 73 ? 3.880 -4.511 -17.740 1.00 90.06 73 PRO A N 1
ATOM 562 C CA . PRO A 1 73 ? 3.836 -4.895 -19.152 1.00 90.06 73 PRO A CA 1
ATOM 563 C C . PRO A 1 73 ? 4.713 -4.001 -20.044 1.00 90.06 73 PRO A C 1
ATOM 565 O O . PRO A 1 73 ? 4.589 -4.042 -21.266 1.00 90.06 73 PRO A O 1
ATOM 568 N N . VAL A 1 74 ? 5.540 -3.140 -19.447 1.00 91.31 74 VAL A N 1
ATOM 569 C CA . VAL A 1 74 ? 6.368 -2.159 -20.147 1.00 91.31 7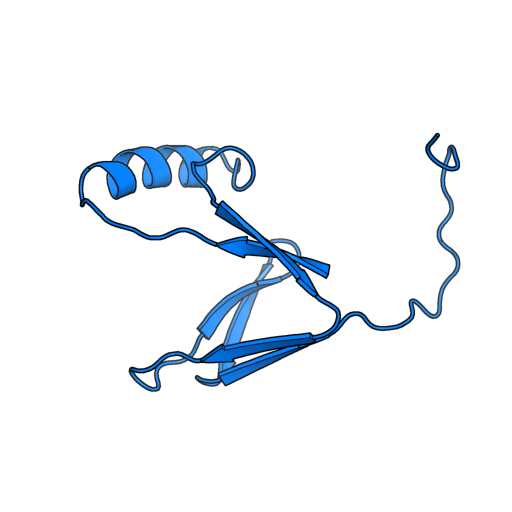4 VAL A CA 1
ATOM 570 C C . VAL A 1 74 ? 7.825 -2.300 -19.737 1.00 91.31 74 VAL A C 1
ATOM 572 O O . VAL A 1 74 ? 8.137 -2.590 -18.582 1.00 91.31 74 VAL A O 1
ATOM 575 N N . ASP A 1 75 ? 8.717 -2.029 -20.685 1.00 89.25 75 ASP A N 1
ATOM 576 C CA . ASP A 1 75 ? 10.148 -1.991 -20.425 1.00 89.25 75 ASP A CA 1
ATOM 577 C C . ASP A 1 75 ? 10.531 -0.668 -19.760 1.00 89.25 75 ASP A C 1
ATOM 579 O O . ASP A 1 75 ? 10.251 0.424 -20.265 1.00 89.25 75 ASP A O 1
ATOM 583 N N . LEU A 1 76 ? 11.208 -0.763 -18.619 1.00 88.06 76 LEU A N 1
ATOM 584 C CA . LEU A 1 76 ? 11.737 0.391 -17.906 1.00 88.06 76 LEU A CA 1
ATOM 585 C C . LEU A 1 76 ? 13.197 0.617 -18.308 1.00 88.06 76 LEU A C 1
ATOM 587 O O . LEU A 1 76 ? 14.039 -0.271 -18.179 1.00 88.06 76 LEU A O 1
ATOM 591 N N . LEU A 1 77 ? 13.514 1.830 -18.762 1.00 89.56 77 LEU A N 1
ATOM 592 C CA . LEU A 1 77 ? 14.897 2.237 -19.001 1.00 89.56 77 LEU A CA 1
ATOM 593 C C . LEU A 1 77 ? 15.562 2.581 -17.666 1.00 89.56 77 LEU A C 1
ATOM 595 O O . LEU A 1 77 ? 15.123 3.486 -16.959 1.00 89.56 77 LEU A O 1
ATOM 599 N N . ALA A 1 78 ? 16.648 1.884 -17.345 1.00 87.50 78 ALA A N 1
ATOM 600 C CA . ALA A 1 78 ? 17.451 2.134 -16.155 1.00 87.50 78 ALA A CA 1
ATOM 601 C C . ALA A 1 78 ? 18.887 2.496 -16.549 1.00 87.50 78 ALA A C 1
ATOM 603 O O . ALA A 1 78 ? 19.449 1.931 -17.485 1.00 87.50 78 ALA A O 1
ATOM 604 N N . THR A 1 79 ? 19.494 3.440 -15.826 1.00 86.56 79 THR A N 1
ATOM 605 C CA . THR A 1 79 ? 20.885 3.873 -16.050 1.00 86.56 79 THR A CA 1
ATOM 606 C C . THR A 1 79 ? 21.917 2.859 -15.549 1.00 86.56 79 THR A C 1
ATOM 608 O O . THR A 1 79 ? 23.071 2.913 -15.966 1.00 86.56 79 THR A O 1
ATOM 611 N N . ALA A 1 80 ? 21.509 1.934 -14.677 1.00 81.56 80 ALA A N 1
ATOM 612 C CA . ALA A 1 80 ? 22.283 0.782 -14.230 1.00 81.56 80 ALA A CA 1
ATOM 613 C C . ALA A 1 80 ? 21.340 -0.321 -13.717 1.00 81.56 80 ALA A C 1
ATOM 615 O O . ALA A 1 80 ? 20.250 -0.035 -13.217 1.00 81.56 80 ALA A O 1
ATOM 616 N N . HIS A 1 81 ? 21.774 -1.579 -13.805 1.00 69.50 81 HIS A N 1
ATOM 617 C CA . HIS A 1 81 ? 21.128 -2.717 -13.147 1.00 69.50 81 HIS A CA 1
ATOM 618 C C . HIS A 1 81 ? 21.775 -2.838 -11.764 1.00 69.50 81 HIS A C 1
ATOM 620 O O . HIS A 1 81 ? 22.915 -3.278 -11.678 1.00 69.50 81 HIS A O 1
ATOM 626 N N . GLY A 1 82 ? 21.128 -2.313 -10.720 1.00 56.84 82 GLY A N 1
ATOM 627 C CA . GLY A 1 82 ? 21.740 -2.146 -9.397 1.00 56.84 82 GLY A CA 1
ATOM 628 C C . GLY A 1 82 ? 22.413 -3.418 -8.862 1.00 56.84 82 GLY A C 1
ATOM 629 O O . GLY A 1 82 ? 21.722 -4.387 -8.554 1.00 56.84 82 GLY A O 1
ATOM 630 N N . TYR A 1 83 ? 23.742 -3.365 -8.729 1.00 48.06 83 TYR A N 1
ATOM 631 C CA . TYR A 1 83 ? 24.580 -4.244 -7.911 1.00 48.06 83 TYR A CA 1
ATOM 632 C C . TYR A 1 83 ? 25.452 -3.372 -7.010 1.00 48.06 83 TYR A C 1
ATOM 634 O O . TYR A 1 83 ? 25.960 -2.344 -7.518 1.00 48.06 83 TYR A O 1
#

Secondary structure (DSSP, 8-state):
-EEEE-----HHHHHHHHHHHHTT-TTSS--EEEEE-SEEEEE-TT-PPEEEEETTEEEEE-SEEEEEPPP--SPPP-S----

pLDDT: mean 79.58, std 16.81, range [48.06, 96.88]

Foldseek 3Di:
DWDKADDCPDPVLVVVVVVCVVVVNPPPRDIHTPDDDQKDKAADPVQDWDWDADVHHTDTHGRMDMDGDDDDPDDDDDPDPDD